Protein AF-A0A356ETK3-F1 (afdb_monomer_lite)

Secondary structure (DSSP, 8-state):
------PPP-----PPPPS----HHHHHHHHHHHGGG--S-----SSSS--EE---EEEEEEE-TTS-B-TT--EEEEEEEE-SSEEEEEESS----SEEEEEEE-TTS-EEEEEEEEEEEEE-GGG-EEEEEEEEEEE-

Structure (mmCIF, N/CA/C/O backbone):
data_AF-A0A356ETK3-F1
#
_entry.id   AF-A0A356ETK3-F1
#
loop_
_atom_site.group_PDB
_atom_site.id
_atom_site.type_symbol
_atom_site.label_atom_id
_atom_site.label_alt_id
_atom_site.label_comp_id
_atom_site.label_asym_id
_atom_site.label_entity_id
_atom_site.label_seq_id
_atom_site.pdbx_PDB_ins_code
_atom_site.Cartn_x
_atom_site.Cartn_y
_atom_site.Cartn_z
_atom_site.occupancy
_atom_site.B_iso_or_equiv
_atom_site.auth_seq_id
_atom_site.auth_comp_id
_atom_site.auth_asym_id
_atom_site.auth_atom_id
_atom_site.pdbx_PDB_model_num
ATOM 1 N N . MET A 1 1 ? -23.114 24.334 -42.066 1.00 42.56 1 MET A N 1
ATOM 2 C CA . MET A 1 1 ? -22.889 25.435 -41.106 1.00 42.56 1 MET A CA 1
ATOM 3 C C . MET A 1 1 ? -23.765 25.198 -39.890 1.00 42.56 1 MET A C 1
ATOM 5 O O . MET A 1 1 ? -24.970 25.318 -40.030 1.00 42.56 1 MET A O 1
ATOM 9 N N . SER A 1 2 ? -23.172 24.787 -38.767 1.00 38.84 2 SER A N 1
ATOM 10 C CA . SER A 1 2 ? -23.582 25.100 -37.386 1.00 38.84 2 SER A CA 1
ATOM 11 C C . SER A 1 2 ? -22.847 24.140 -36.444 1.00 38.84 2 SER A C 1
ATOM 13 O O . SER A 1 2 ? -23.065 22.933 -36.498 1.00 38.84 2 SER A O 1
ATOM 15 N N . THR A 1 3 ? -21.951 24.651 -35.604 1.00 32.88 3 THR A N 1
ATOM 16 C CA . THR A 1 3 ? -21.598 24.016 -34.328 1.00 32.88 3 THR A CA 1
ATOM 17 C C . THR A 1 3 ? -21.241 25.132 -33.361 1.00 32.88 3 THR A C 1
ATOM 19 O O . THR A 1 3 ? -20.403 25.986 -33.643 1.00 32.88 3 THR A O 1
ATOM 22 N N . VAL A 1 4 ? -21.982 25.139 -32.264 1.00 37.66 4 VAL A N 1
ATOM 23 C CA . VAL A 1 4 ? -21.941 26.094 -31.168 1.00 37.66 4 VAL A CA 1
ATOM 24 C C . VAL A 1 4 ? -20.610 25.958 -30.427 1.00 37.66 4 VAL A C 1
ATOM 26 O O . VAL A 1 4 ? -20.214 24.860 -30.042 1.00 37.66 4 VAL A O 1
ATOM 29 N N . LEU A 1 5 ? -19.933 27.091 -30.241 1.00 37.84 5 LEU A N 1
ATOM 30 C CA . LEU A 1 5 ? -18.811 27.266 -29.323 1.00 37.84 5 LEU A CA 1
ATOM 31 C C . LEU A 1 5 ? -19.307 27.020 -27.896 1.00 37.84 5 LEU A C 1
ATOM 33 O O . LEU A 1 5 ? -20.114 27.803 -27.401 1.00 37.84 5 LEU A O 1
ATOM 37 N N . ASN A 1 6 ? -18.816 25.971 -27.235 1.00 32.94 6 ASN A N 1
ATOM 38 C CA . ASN A 1 6 ? -19.000 25.811 -25.798 1.00 32.94 6 ASN A CA 1
ATOM 39 C C . ASN A 1 6 ? -17.670 26.078 -25.094 1.00 32.94 6 ASN A C 1
ATOM 41 O O . ASN A 1 6 ? -16.691 25.354 -25.267 1.00 32.94 6 ASN A O 1
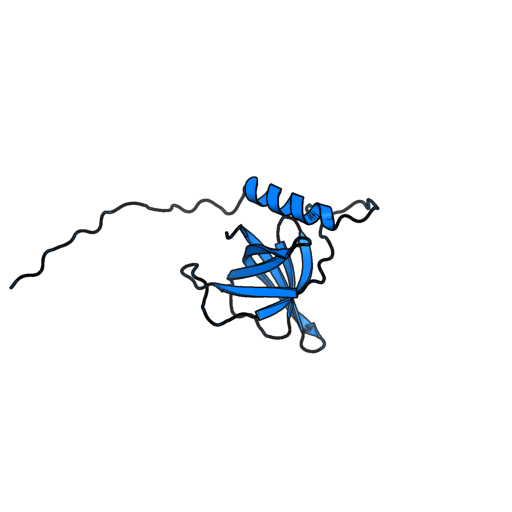ATOM 45 N N . GLN A 1 7 ? -17.656 27.182 -24.356 1.00 36.94 7 GLN A N 1
ATOM 46 C CA . GLN A 1 7 ? -16.559 27.620 -23.513 1.00 36.94 7 GLN A CA 1
ATOM 47 C C . GLN A 1 7 ? -16.466 26.707 -22.288 1.00 36.94 7 GLN A C 1
ATOM 49 O O . GLN A 1 7 ? -17.467 26.460 -21.617 1.00 36.94 7 GLN A O 1
ATOM 54 N N . VAL A 1 8 ? -15.263 26.215 -22.003 1.00 35.72 8 VAL A N 1
ATOM 55 C CA . VAL A 1 8 ? -14.937 25.533 -20.747 1.00 35.72 8 VAL A CA 1
ATOM 56 C C . VAL A 1 8 ? -14.430 26.602 -19.773 1.00 35.72 8 VAL A C 1
ATOM 58 O O . VAL A 1 8 ? -13.549 27.370 -20.163 1.00 35.72 8 VAL A O 1
ATOM 61 N N . PRO A 1 9 ? -14.980 26.713 -18.551 1.00 32.31 9 PRO A N 1
ATOM 62 C CA . PRO A 1 9 ? -14.548 27.732 -17.609 1.00 32.31 9 PRO A CA 1
ATOM 63 C C . PRO A 1 9 ? -13.170 27.417 -17.019 1.00 32.31 9 PRO A C 1
ATOM 65 O O . PRO A 1 9 ? -12.865 26.294 -16.622 1.00 32.31 9 PRO A O 1
ATOM 68 N N . ASP A 1 10 ? -12.378 28.478 -16.954 1.00 43.59 10 ASP A N 1
ATOM 69 C CA . ASP A 1 10 ? -11.053 28.606 -16.364 1.00 43.59 10 ASP A CA 1
ATOM 70 C C . ASP A 1 10 ? -11.180 28.734 -14.829 1.00 43.59 10 ASP A C 1
ATOM 72 O O . ASP A 1 10 ? -11.650 29.749 -14.321 1.00 43.59 10 ASP A O 1
ATOM 76 N N . SER A 1 11 ? -10.898 27.658 -14.087 1.00 37.41 11 SER A N 1
ATOM 77 C CA . SER A 1 11 ? -10.529 27.605 -12.650 1.00 37.41 11 SER A CA 1
ATOM 78 C C . SER A 1 11 ? -10.542 26.123 -12.240 1.00 37.41 11 SER A C 1
ATOM 80 O O . SER A 1 11 ? -11.540 25.436 -12.405 1.00 37.41 11 SER A O 1
ATOM 82 N N . LEU A 1 12 ? -9.458 25.496 -11.790 1.00 31.36 12 LEU A N 1
ATOM 83 C CA . LEU A 1 12 ? -8.663 25.822 -10.615 1.00 31.36 12 LEU A CA 1
ATOM 84 C C . LEU A 1 12 ? -7.214 25.368 -10.844 1.00 31.36 12 LEU A C 1
ATOM 86 O O . LEU A 1 12 ? -6.939 24.184 -11.041 1.00 31.36 12 LEU A O 1
ATOM 90 N N . ALA A 1 13 ? -6.281 26.309 -10.761 1.00 32.81 13 ALA A N 1
ATOM 91 C CA . ALA A 1 13 ? -4.871 26.007 -10.590 1.00 32.81 13 ALA A CA 1
ATOM 92 C C . ALA A 1 13 ? -4.668 25.298 -9.240 1.00 32.81 13 ALA A C 1
ATOM 94 O O . ALA A 1 13 ? -4.849 25.908 -8.186 1.00 32.81 13 ALA A O 1
ATOM 95 N N . VAL A 1 14 ? -4.275 24.023 -9.254 1.00 40.97 14 VAL A N 1
ATOM 96 C CA . VAL A 1 14 ? -3.730 23.371 -8.056 1.00 40.97 14 VAL A CA 1
ATOM 97 C C . VAL A 1 14 ? -2.231 23.638 -8.043 1.00 40.97 14 VAL A C 1
ATOM 99 O O . VAL A 1 14 ? -1.430 22.935 -8.657 1.00 40.97 14 VAL A O 1
ATOM 102 N N . VAL A 1 15 ? -1.889 24.739 -7.381 1.00 37.28 15 VAL A N 1
ATOM 103 C CA . VAL A 1 15 ? -0.530 25.104 -6.986 1.00 37.28 15 VAL A CA 1
ATOM 104 C C . VAL A 1 15 ? 0.025 23.998 -6.087 1.00 37.28 15 VAL A C 1
ATOM 106 O O . VAL A 1 15 ? -0.659 23.504 -5.193 1.00 37.28 15 VAL A O 1
ATOM 109 N N . GLY A 1 16 ? 1.261 23.583 -6.363 1.00 46.59 16 GLY A N 1
ATOM 110 C CA . GLY A 1 16 ? 1.966 22.581 -5.579 1.00 46.59 16 GLY A CA 1
ATOM 111 C C . GLY A 1 16 ? 2.232 23.062 -4.156 1.00 46.59 16 GLY A C 1
ATOM 112 O O . GLY A 1 16 ? 3.014 23.984 -3.953 1.00 46.59 16 GLY A O 1
ATOM 113 N N . GLU A 1 17 ? 1.638 22.374 -3.186 1.00 38.69 17 GLU A N 1
ATOM 114 C CA . GLU A 1 17 ? 2.049 22.413 -1.784 1.00 38.69 17 GLU A CA 1
ATOM 115 C C . GLU A 1 17 ? 2.954 21.199 -1.482 1.00 38.69 17 GLU A C 1
ATOM 117 O O . GLU A 1 17 ? 2.724 20.099 -2.004 1.00 38.69 17 GLU A O 1
ATOM 122 N N . PRO A 1 18 ? 4.025 21.367 -0.685 1.00 37.88 18 PRO A N 1
ATOM 123 C CA . PRO A 1 18 ? 5.003 20.322 -0.425 1.00 37.88 18 PRO A CA 1
ATOM 124 C C . PRO A 1 18 ? 4.408 19.167 0.389 1.00 37.88 18 PRO A C 1
ATOM 126 O O . PRO A 1 18 ? 3.586 19.337 1.284 1.00 37.88 18 PRO A O 1
ATOM 129 N N . TRP A 1 19 ? 4.884 17.960 0.081 1.00 47.66 19 TRP A N 1
ATOM 130 C CA . TRP A 1 19 ? 4.511 16.681 0.685 1.00 47.66 19 TRP A CA 1
ATOM 131 C C . TRP A 1 19 ? 4.859 16.583 2.181 1.00 47.66 19 TRP A C 1
ATOM 133 O O . TRP A 1 19 ? 5.754 15.821 2.559 1.00 47.66 19 TRP A O 1
ATOM 143 N N . SER A 1 20 ? 4.178 17.316 3.059 1.00 55.28 20 SER A N 1
ATOM 144 C CA . SER A 1 20 ? 4.445 17.225 4.496 1.00 55.28 20 SER A CA 1
ATOM 145 C C . SER A 1 20 ? 3.255 17.567 5.390 1.00 55.28 20 SER A C 1
ATOM 147 O O . SER A 1 20 ? 3.294 18.539 6.134 1.00 55.28 20 SER A O 1
ATOM 149 N N . SER A 1 21 ? 2.257 16.687 5.415 1.00 49.62 21 SER A N 1
ATOM 150 C CA . SER A 1 21 ? 1.643 16.193 6.655 1.00 49.62 21 SER A CA 1
ATOM 151 C C . SER A 1 21 ? 0.718 15.025 6.311 1.00 49.62 21 SER A C 1
ATOM 153 O O . SER A 1 21 ? -0.079 15.086 5.383 1.00 49.62 21 SER A O 1
ATOM 155 N N . VAL A 1 22 ? 0.863 13.905 7.021 1.00 59.31 22 VAL A N 1
ATOM 156 C CA . VAL A 1 22 ? -0.200 12.894 7.050 1.00 59.31 22 VAL A CA 1
ATOM 157 C C . VAL A 1 22 ? -1.338 13.541 7.832 1.00 59.31 22 VAL A C 1
ATOM 159 O O . VAL A 1 22 ? -1.115 13.908 8.987 1.00 59.31 22 VAL A O 1
ATOM 162 N N . ASP A 1 23 ? -2.496 13.740 7.201 1.00 76.25 23 ASP A N 1
ATOM 163 C CA . ASP A 1 23 ? -3.648 14.363 7.858 1.00 76.25 23 ASP A CA 1
ATOM 164 C C . ASP A 1 23 ? -4.084 13.550 9.092 1.00 76.25 23 ASP A C 1
ATOM 166 O O . ASP A 1 23 ? -3.935 12.323 9.141 1.00 76.25 23 ASP A O 1
ATOM 170 N N . GLU A 1 24 ? -4.625 14.228 10.102 1.00 67.44 24 GLU A N 1
ATOM 171 C CA . GLU A 1 24 ? -4.947 13.644 11.410 1.00 67.44 24 GLU A CA 1
ATOM 172 C C . GLU A 1 24 ? -5.978 12.509 11.294 1.00 67.44 24 GLU A C 1
ATOM 174 O O . GLU A 1 24 ? -5.917 11.513 12.017 1.00 67.44 24 GLU A O 1
ATOM 179 N N . THR A 1 25 ? -6.869 12.589 10.302 1.00 70.06 25 THR A N 1
ATOM 180 C CA . THR A 1 25 ? -7.826 11.519 9.985 1.00 70.06 25 THR A CA 1
ATOM 181 C C . THR A 1 25 ? -7.133 10.236 9.522 1.00 70.06 25 THR A C 1
ATOM 183 O O . THR A 1 25 ? -7.531 9.129 9.897 1.00 70.06 25 THR A O 1
ATOM 186 N N . THR A 1 26 ? -6.056 10.374 8.747 1.00 71.44 26 THR A N 1
ATOM 187 C CA . THR A 1 26 ? -5.247 9.251 8.269 1.00 71.44 26 THR A CA 1
ATOM 188 C C . THR A 1 26 ? -4.457 8.657 9.425 1.00 71.44 26 THR A C 1
ATOM 190 O O . THR A 1 26 ? -4.474 7.439 9.613 1.00 71.44 26 THR A O 1
ATOM 193 N N . ARG A 1 27 ? -3.845 9.506 10.261 1.00 69.81 27 ARG A N 1
ATOM 194 C CA . ARG A 1 27 ? -3.130 9.058 11.461 1.00 69.81 27 ARG A CA 1
ATOM 195 C C . ARG A 1 27 ? -4.053 8.296 12.412 1.00 69.81 27 ARG A C 1
ATOM 197 O O . ARG A 1 27 ? -3.693 7.210 12.848 1.00 69.81 27 ARG A O 1
ATOM 204 N N . SER A 1 28 ? -5.259 8.801 12.666 1.00 69.12 28 SER A N 1
ATOM 205 C CA . SER A 1 28 ? -6.240 8.164 13.554 1.00 69.12 28 SER A CA 1
ATOM 206 C C . SER A 1 28 ? -6.668 6.775 13.061 1.00 69.12 28 SER A C 1
ATOM 208 O O . SER A 1 28 ? -6.697 5.816 13.837 1.00 69.12 28 SER A O 1
ATOM 210 N N . ARG A 1 29 ? -6.917 6.626 11.752 1.00 71.00 29 ARG A N 1
ATOM 211 C CA . ARG A 1 29 ? -7.260 5.324 11.154 1.00 71.00 29 ARG A CA 1
ATOM 212 C C . ARG A 1 29 ? -6.127 4.316 11.279 1.00 71.00 29 ARG A C 1
ATOM 214 O O . ARG A 1 29 ? -6.382 3.149 11.571 1.00 71.00 29 ARG A O 1
ATOM 221 N N . ILE A 1 30 ? -4.886 4.756 11.084 1.00 72.19 30 ILE A N 1
ATOM 222 C CA . ILE A 1 30 ? -3.746 3.852 11.195 1.00 72.19 30 ILE A CA 1
ATOM 223 C C . ILE A 1 30 ? -3.460 3.527 12.662 1.00 72.19 30 ILE A C 1
ATOM 225 O O . ILE A 1 30 ? -3.320 2.355 12.998 1.00 72.19 30 ILE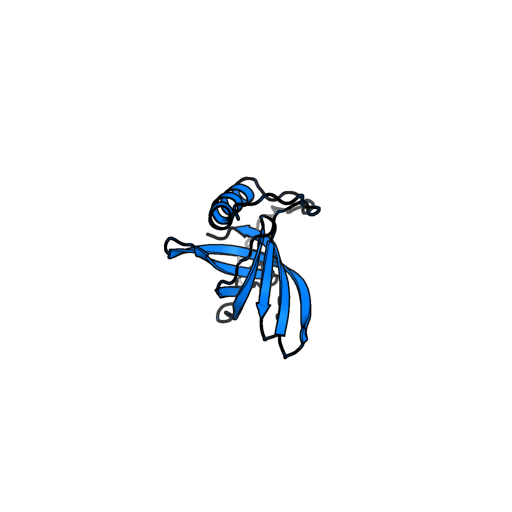 A O 1
ATOM 229 N N . ALA A 1 31 ? -3.486 4.511 13.561 1.00 70.00 31 ALA A N 1
ATOM 230 C CA . ALA A 1 31 ? -3.341 4.290 14.997 1.00 70.00 31 ALA A CA 1
ATOM 231 C C . ALA A 1 31 ? -4.368 3.270 15.525 1.00 70.00 31 ALA A C 1
ATOM 233 O O . ALA A 1 31 ? -3.996 2.357 16.263 1.00 70.00 31 ALA A O 1
ATOM 234 N N . GLY A 1 32 ? -5.630 3.364 15.089 1.00 70.50 32 GLY A N 1
ATOM 235 C CA . GLY A 1 32 ? -6.689 2.409 15.434 1.00 70.50 32 GLY A CA 1
ATOM 236 C C . GLY A 1 32 ? -6.504 1.006 14.843 1.00 70.50 32 GLY A C 1
ATOM 237 O O . GLY A 1 32 ? -7.009 0.037 15.400 1.00 70.50 32 GLY A O 1
ATOM 238 N N . PHE A 1 33 ? -5.761 0.869 13.746 1.00 73.00 33 PHE A N 1
ATOM 239 C CA . PHE A 1 33 ? -5.382 -0.434 13.200 1.00 73.00 33 PHE A CA 1
ATOM 240 C C . PHE A 1 33 ? -4.199 -1.048 13.962 1.00 73.00 33 PHE A C 1
ATOM 242 O O . PHE A 1 33 ? -4.190 -2.243 14.258 1.00 73.00 33 PHE A O 1
ATOM 249 N N . LEU A 1 34 ? -3.210 -0.223 14.316 1.00 70.06 34 LEU A N 1
ATOM 250 C CA . LEU A 1 34 ? -1.964 -0.648 14.958 1.00 70.06 34 LEU A CA 1
ATOM 251 C C . LEU A 1 34 ? -2.142 -1.108 16.409 1.00 70.06 34 LEU A C 1
ATOM 253 O O . LEU A 1 34 ? -1.332 -1.897 16.900 1.00 70.06 34 LEU A O 1
ATOM 257 N N . THR A 1 35 ? -3.199 -0.675 17.099 1.00 69.19 35 THR A N 1
ATOM 258 C CA . THR A 1 35 ? -3.552 -1.185 18.438 1.00 69.19 35 THR A CA 1
ATOM 259 C C . THR A 1 35 ? -3.717 -2.704 18.461 1.00 69.19 35 THR A C 1
ATOM 261 O O . THR A 1 35 ? -3.386 -3.324 19.470 1.00 69.19 35 THR A O 1
ATOM 264 N N . ASN A 1 36 ? -4.120 -3.316 17.345 1.00 65.56 36 ASN A N 1
ATOM 265 C CA . ASN A 1 36 ? -4.282 -4.767 17.228 1.00 65.56 36 ASN A CA 1
ATOM 266 C C . ASN A 1 36 ? -2.952 -5.539 17.179 1.00 65.56 36 ASN A C 1
ATOM 268 O O . ASN A 1 36 ? -2.953 -6.757 17.334 1.00 65.56 36 ASN A O 1
ATOM 272 N N . PHE A 1 37 ? -1.821 -4.852 16.982 1.00 62.00 37 PHE A N 1
ATOM 273 C CA . PHE A 1 37 ? -0.520 -5.483 16.741 1.00 62.00 37 PHE A CA 1
ATOM 274 C C . PHE A 1 37 ? 0.543 -5.152 17.798 1.00 62.00 37 PHE A C 1
ATOM 276 O O . PHE A 1 37 ? 1.689 -5.579 17.653 1.00 62.00 37 PHE A O 1
ATOM 283 N N . ARG A 1 38 ? 0.210 -4.407 18.866 1.00 55.72 38 ARG A N 1
ATOM 284 C CA . ARG A 1 38 ? 1.196 -3.977 19.875 1.00 55.72 38 ARG A CA 1
ATOM 285 C C . ARG A 1 38 ? 1.765 -5.155 20.687 1.00 55.72 38 ARG A C 1
ATOM 287 O O . ARG A 1 38 ? 1.020 -5.775 21.445 1.00 55.72 38 ARG A O 1
ATOM 294 N N . PRO A 1 39 ? 3.083 -5.441 20.617 1.00 50.22 39 PRO A N 1
ATOM 295 C CA . PRO A 1 39 ? 3.718 -6.391 21.524 1.00 50.22 39 PRO A CA 1
ATOM 296 C C . PRO A 1 39 ? 3.878 -5.785 22.931 1.00 50.22 39 PRO A C 1
ATOM 298 O O . PRO A 1 39 ? 4.059 -4.579 23.091 1.00 50.22 39 PRO A O 1
ATOM 301 N N . ARG A 1 40 ? 3.823 -6.635 23.967 1.00 50.44 40 ARG A N 1
ATOM 302 C CA . ARG A 1 40 ? 3.795 -6.262 25.401 1.00 50.44 40 ARG A CA 1
ATOM 303 C C . ARG A 1 40 ? 5.115 -5.730 25.987 1.00 50.44 40 ARG A C 1
ATOM 305 O O . ARG A 1 40 ? 5.186 -5.527 27.195 1.00 50.44 40 ARG A O 1
ATOM 312 N N . THR A 1 41 ? 6.155 -5.496 25.193 1.00 46.56 41 THR A N 1
ATOM 313 C CA . THR A 1 41 ? 7.478 -5.114 25.709 1.00 46.56 41 THR A CA 1
ATOM 314 C C . THR A 1 41 ? 8.052 -3.906 24.983 1.00 46.56 41 THR A C 1
ATOM 316 O O . THR A 1 41 ? 8.225 -3.893 23.767 1.00 46.56 41 THR A O 1
ATOM 319 N N . THR A 1 42 ? 8.357 -2.875 25.768 1.00 48.75 42 THR A N 1
ATOM 320 C CA . THR A 1 42 ? 8.982 -1.625 25.343 1.00 48.75 42 THR A CA 1
ATOM 321 C C . THR A 1 42 ? 10.491 -1.816 25.229 1.00 48.75 42 THR A C 1
ATOM 323 O O . THR A 1 42 ? 11.171 -1.987 26.239 1.00 48.75 42 THR A O 1
ATOM 326 N N . SER A 1 43 ? 11.022 -1.769 24.010 1.00 46.19 43 SER A N 1
ATOM 327 C CA . SER A 1 43 ? 12.455 -1.605 23.766 1.00 46.19 43 SER A CA 1
ATOM 328 C C . SER A 1 43 ? 12.689 -0.239 23.128 1.00 46.19 43 SER A C 1
ATOM 330 O O . SER A 1 43 ? 11.906 0.202 22.289 1.00 46.19 43 SER A O 1
ATOM 332 N N . VAL A 1 44 ? 13.734 0.445 23.586 1.00 48.69 44 VAL A N 1
ATOM 333 C CA . VAL A 1 44 ? 14.096 1.819 23.222 1.00 48.69 44 VAL A CA 1
ATOM 334 C C . VAL A 1 44 ? 14.468 1.877 21.732 1.00 48.69 44 VAL A C 1
ATOM 336 O O . VAL A 1 44 ? 15.499 1.353 21.314 1.00 48.69 44 VAL A O 1
ATOM 339 N N . GLU A 1 45 ? 13.596 2.494 20.932 1.00 45.09 45 GLU A N 1
ATOM 340 C CA . GLU A 1 45 ? 13.597 2.479 19.462 1.00 45.09 45 GLU A CA 1
ATOM 341 C C . GLU A 1 45 ? 14.257 3.744 18.877 1.00 45.09 45 GLU A C 1
ATOM 343 O O . GLU A 1 45 ? 14.006 4.859 19.330 1.00 45.09 45 GLU A O 1
ATOM 348 N N . ARG A 1 46 ? 15.109 3.579 17.852 1.00 48.03 46 ARG A N 1
ATOM 349 C CA . ARG A 1 46 ? 15.834 4.680 17.175 1.00 48.03 46 ARG A CA 1
ATOM 350 C C . ARG A 1 46 ? 15.146 5.165 15.891 1.00 48.03 46 ARG A C 1
ATOM 352 O O . ARG A 1 46 ? 15.682 6.026 15.196 1.00 48.03 46 ARG A O 1
ATOM 359 N N . ARG A 1 47 ? 13.989 4.606 15.538 1.00 55.03 47 ARG A N 1
ATOM 360 C CA . ARG A 1 47 ? 13.168 5.003 14.386 1.00 55.03 47 ARG A CA 1
ATOM 361 C C . ARG A 1 47 ? 11.948 5.767 14.889 1.00 55.03 47 ARG A C 1
ATOM 363 O O . ARG A 1 47 ? 11.283 5.326 15.814 1.00 55.03 47 ARG A O 1
ATOM 370 N N . SER A 1 48 ? 11.640 6.900 14.267 1.00 58.38 48 SER A N 1
ATOM 371 C CA . SER A 1 48 ? 10.565 7.807 14.696 1.00 58.38 48 SER A CA 1
ATOM 372 C C . SER A 1 48 ? 9.142 7.247 14.553 1.00 58.38 48 SER A C 1
ATOM 374 O O . SER A 1 48 ? 8.198 7.934 14.922 1.00 58.38 48 SER A O 1
ATOM 376 N N . ASP A 1 49 ? 8.977 6.032 14.022 1.00 61.03 49 ASP A N 1
ATOM 377 C CA . ASP A 1 49 ? 7.677 5.405 13.797 1.00 61.03 49 ASP A CA 1
ATOM 378 C C . ASP A 1 49 ? 7.770 3.882 14.022 1.00 61.03 49 ASP A C 1
ATOM 380 O O . ASP A 1 49 ? 8.612 3.199 13.421 1.00 61.03 49 ASP A O 1
ATOM 384 N N . GLN A 1 50 ? 6.937 3.356 14.923 1.00 78.62 50 GLN A N 1
ATOM 385 C CA . GLN A 1 50 ? 6.966 1.955 15.348 1.00 78.62 50 GLN A CA 1
ATOM 386 C C . GLN A 1 50 ? 6.419 1.059 14.229 1.00 78.62 50 GLN A C 1
ATOM 388 O O . GLN A 1 50 ? 5.296 1.238 13.763 1.00 78.62 50 GLN A O 1
ATOM 393 N N . ARG A 1 51 ? 7.216 0.078 13.787 1.00 86.69 51 ARG A N 1
ATOM 394 C CA . ARG A 1 51 ? 6.798 -0.913 12.785 1.00 86.69 51 ARG A CA 1
ATOM 395 C C . ARG A 1 51 ? 6.301 -2.174 13.469 1.00 86.69 51 ARG A C 1
ATOM 397 O O . ARG A 1 51 ? 7.003 -2.747 14.299 1.00 86.69 51 ARG A O 1
ATOM 404 N N . TYR A 1 52 ? 5.133 -2.632 13.055 1.00 89.19 52 TYR A N 1
ATOM 405 C CA . TYR A 1 52 ? 4.494 -3.832 13.566 1.00 89.19 52 TYR A CA 1
ATOM 406 C C . TYR A 1 52 ? 4.593 -4.951 12.528 1.00 89.19 52 TYR A C 1
ATOM 408 O O . TYR A 1 52 ? 4.393 -4.676 11.340 1.00 89.19 52 TYR A O 1
ATOM 416 N N . PRO A 1 53 ? 4.921 -6.195 12.925 1.00 93.12 53 PRO A N 1
ATOM 417 C CA . PRO A 1 53 ? 4.854 -7.342 12.026 1.00 93.12 53 PRO A CA 1
ATOM 418 C C . PRO A 1 53 ? 3.464 -7.458 11.399 1.00 93.12 53 PRO A C 1
ATOM 420 O O . PRO A 1 53 ? 2.461 -7.345 12.099 1.00 93.12 53 PRO A O 1
ATOM 423 N N . PHE A 1 54 ? 3.413 -7.677 10.086 1.00 93.38 54 PHE A N 1
ATOM 424 C CA . PHE A 1 54 ? 2.154 -7.723 9.341 1.00 93.38 54 PHE A CA 1
ATOM 425 C C . PHE A 1 54 ? 2.163 -8.815 8.257 1.00 93.38 54 PHE A C 1
ATOM 427 O O . PHE A 1 54 ? 2.144 -8.488 7.074 1.00 93.38 54 PHE A O 1
ATOM 434 N N . PRO A 1 55 ? 2.224 -10.111 8.622 1.00 94.19 55 PRO A N 1
ATOM 435 C CA . PRO A 1 55 ? 2.330 -11.228 7.680 1.00 94.19 55 PRO A CA 1
ATOM 436 C C . PRO A 1 55 ? 0.971 -11.629 7.076 1.00 94.19 55 PRO A C 1
ATOM 438 O O . PRO A 1 55 ? 0.565 -12.786 7.154 1.00 94.19 55 PRO A O 1
ATOM 441 N N . HIS A 1 56 ? 0.247 -10.668 6.501 1.00 92.75 56 HIS A N 1
ATOM 442 C CA . HIS A 1 56 ? -1.086 -10.874 5.922 1.00 92.75 56 HIS A CA 1
ATOM 443 C C . HIS A 1 56 ? -1.066 -10.744 4.400 1.00 92.75 56 HIS A C 1
ATOM 445 O O . HIS A 1 56 ? -0.203 -10.065 3.840 1.00 92.75 56 HIS A O 1
ATOM 451 N N . LEU A 1 57 ? -2.033 -11.370 3.726 1.00 95.75 57 LEU A N 1
ATOM 452 C CA . LEU A 1 57 ? -2.233 -11.156 2.296 1.00 95.75 57 LEU A CA 1
ATOM 453 C C . LEU A 1 57 ? -2.717 -9.726 2.051 1.00 95.75 57 LEU A C 1
ATOM 455 O O . LEU A 1 57 ? -3.626 -9.238 2.720 1.00 95.75 57 LEU A O 1
ATOM 459 N N . VAL A 1 58 ? -2.090 -9.067 1.083 1.00 97.00 58 VAL A N 1
ATOM 460 C CA . VAL A 1 58 ? -2.419 -7.705 0.668 1.00 97.00 58 VAL A CA 1
ATOM 461 C C . VAL A 1 58 ? -2.713 -7.722 -0.820 1.00 97.00 58 VAL A C 1
ATOM 463 O O . VAL A 1 58 ? -1.948 -8.280 -1.605 1.00 97.00 58 VAL A O 1
ATOM 466 N N . HIS A 1 59 ? -3.818 -7.102 -1.209 1.00 97.31 59 HIS A N 1
ATOM 467 C CA . HIS A 1 59 ? -4.166 -6.897 -2.606 1.00 97.31 59 HIS A CA 1
ATOM 468 C C . HIS A 1 59 ? -3.592 -5.564 -3.064 1.00 97.31 59 HIS A C 1
ATOM 470 O O . HIS A 1 59 ? -3.802 -4.540 -2.416 1.00 97.31 59 HIS A O 1
ATOM 476 N N . LEU A 1 60 ? -2.882 -5.577 -4.184 1.00 97.31 60 LEU A N 1
ATOM 477 C CA . LEU A 1 60 ? -2.372 -4.394 -4.855 1.00 97.31 60 LEU A CA 1
ATOM 478 C C . LEU A 1 60 ? -3.128 -4.211 -6.166 1.00 97.31 60 LEU A C 1
ATOM 480 O O . LEU A 1 60 ? -3.205 -5.136 -6.971 1.00 97.31 60 LEU A O 1
ATOM 484 N N . THR A 1 61 ? -3.663 -3.018 -6.385 1.00 97.25 61 THR A N 1
ATOM 485 C CA . THR A 1 61 ? -4.237 -2.593 -7.668 1.00 97.25 61 THR A CA 1
ATOM 486 C C . THR A 1 61 ? -3.382 -1.449 -8.207 1.00 97.25 61 THR A C 1
ATOM 488 O O . THR A 1 61 ? -3.218 -0.454 -7.494 1.00 97.25 61 THR A O 1
ATOM 491 N N . PRO A 1 62 ? -2.779 -1.565 -9.400 1.00 96.75 62 PRO A N 1
ATOM 492 C CA . PRO A 1 62 ? -2.031 -0.476 -10.013 1.00 96.75 62 PRO A CA 1
ATOM 493 C C . PRO A 1 62 ? -2.878 0.780 -10.192 1.00 96.75 62 PRO A C 1
ATOM 495 O O . PRO A 1 62 ? -4.086 0.706 -10.415 1.00 96.75 62 PRO A O 1
ATOM 498 N N . VAL A 1 63 ? -2.226 1.935 -10.114 1.00 95.75 63 VAL A N 1
ATOM 499 C CA . VAL A 1 63 ? -2.848 3.236 -10.355 1.00 95.75 63 VAL A CA 1
ATOM 500 C C . VAL A 1 63 ? -2.085 3.947 -11.467 1.00 95.75 63 VAL A C 1
ATOM 502 O O . VAL A 1 63 ? -0.857 4.058 -11.397 1.00 95.75 63 VAL A O 1
ATOM 505 N N . GLY A 1 64 ? -2.818 4.403 -12.483 1.00 90.56 64 GLY A N 1
ATOM 506 C CA . GLY A 1 64 ? -2.291 5.153 -13.619 1.00 90.56 64 GLY A CA 1
ATOM 507 C C . GLY A 1 64 ? -1.804 6.554 -13.241 1.00 90.56 64 GLY A C 1
ATOM 508 O O . GLY A 1 64 ? -1.948 7.018 -12.107 1.00 90.56 64 GLY A O 1
ATOM 509 N N . GLU A 1 65 ? -1.214 7.258 -14.206 1.00 87.25 65 GLU A N 1
ATOM 510 C CA . GLU A 1 65 ? -0.718 8.630 -14.001 1.00 87.25 65 GLU A CA 1
ATOM 511 C C . GLU A 1 65 ? -1.839 9.633 -13.681 1.00 87.25 65 GLU A C 1
ATOM 513 O O . GLU A 1 65 ? -1.614 10.622 -12.983 1.00 87.25 65 GLU A O 1
ATOM 518 N N . ASP A 1 66 ? -3.059 9.335 -14.121 1.00 88.12 66 ASP A N 1
ATOM 519 C CA . ASP A 1 66 ? -4.290 10.083 -13.858 1.00 88.12 66 ASP A CA 1
ATOM 520 C C . ASP A 1 66 ? -4.913 9.788 -12.477 1.00 88.12 66 ASP A C 1
ATOM 522 O O . ASP A 1 66 ? -5.984 10.298 -12.152 1.00 88.12 66 ASP A O 1
ATOM 526 N N . ASN A 1 67 ? -4.232 9.003 -11.635 1.00 84.06 67 ASN A N 1
ATOM 527 C CA . ASN A 1 67 ? -4.716 8.503 -10.346 1.00 84.06 67 ASN A CA 1
ATOM 528 C C . ASN A 1 67 ? -5.948 7.590 -10.430 1.00 84.06 67 ASN A C 1
ATOM 530 O O . ASN A 1 67 ? -6.619 7.387 -9.413 1.00 84.06 67 ASN A O 1
ATOM 534 N N . THR A 1 68 ? -6.225 6.995 -11.591 1.00 90.62 68 THR A N 1
ATOM 535 C CA . THR A 1 68 ? -7.296 6.004 -11.718 1.00 90.62 68 THR A CA 1
ATOM 536 C C . THR A 1 68 ? -6.759 4.580 -11.529 1.00 90.62 68 THR A C 1
ATOM 538 O O . THR A 1 68 ? -5.630 4.279 -11.935 1.00 90.62 68 THR A O 1
ATOM 541 N N . PRO A 1 69 ? -7.512 3.683 -10.865 1.00 92.56 69 PRO A N 1
ATOM 542 C CA . PRO A 1 69 ? -7.146 2.274 -10.800 1.00 92.56 69 PRO A CA 1
ATOM 543 C C . PRO A 1 69 ? -7.144 1.658 -12.200 1.00 92.56 69 PRO A C 1
ATOM 545 O O . PRO A 1 69 ? -8.101 1.824 -12.953 1.00 92.56 69 PRO A O 1
ATOM 548 N N . ILE A 1 70 ? -6.099 0.904 -12.529 1.00 92.06 70 ILE A N 1
ATOM 549 C CA . ILE A 1 70 ? -6.052 0.134 -13.774 1.00 92.06 70 ILE A CA 1
ATOM 550 C C . ILE A 1 70 ? -6.855 -1.150 -13.553 1.00 92.06 70 ILE A C 1
ATOM 552 O O . ILE A 1 70 ? -6.466 -2.019 -12.769 1.00 92.06 70 ILE A O 1
ATOM 556 N N . GLU A 1 71 ? -8.010 -1.249 -14.208 1.00 82.50 71 GLU A N 1
ATOM 557 C CA . GLU A 1 71 ? -8.914 -2.389 -14.057 1.00 82.50 71 GLU A CA 1
ATOM 558 C C . GLU A 1 71 ? -8.299 -3.700 -14.575 1.00 82.50 71 GLU A C 1
ATOM 560 O O . GLU A 1 71 ? -7.505 -3.724 -15.513 1.00 82.50 71 GLU A O 1
ATOM 565 N N . GLY A 1 72 ? -8.688 -4.820 -13.958 1.00 80.81 72 GLY A N 1
ATOM 566 C CA . GLY A 1 72 ? -8.264 -6.164 -14.368 1.00 80.81 72 GLY A CA 1
ATOM 567 C C . GLY A 1 72 ? -6.880 -6.596 -13.874 1.00 80.81 72 GLY A C 1
ATOM 568 O O . GLY A 1 72 ? -6.551 -7.777 -13.979 1.00 80.81 72 GLY A O 1
ATOM 569 N N . GLU A 1 73 ? -6.096 -5.697 -13.273 1.00 80.81 73 GLU A N 1
ATOM 570 C CA . GLU A 1 73 ? -4.792 -6.025 -12.702 1.00 80.81 73 GLU A CA 1
ATOM 571 C C . GLU A 1 73 ? -4.836 -5.979 -11.167 1.00 80.81 73 GLU A C 1
ATOM 573 O O . GLU A 1 73 ? -4.823 -4.922 -10.541 1.00 80.81 73 GLU A O 1
ATOM 578 N N . MET A 1 74 ? -4.895 -7.155 -10.538 1.00 91.62 74 MET A N 1
ATOM 579 C CA . MET A 1 74 ? -4.782 -7.300 -9.087 1.00 91.62 74 MET A CA 1
ATOM 580 C C . MET A 1 74 ? -3.647 -8.260 -8.753 1.00 91.62 74 MET A C 1
ATOM 582 O O . MET A 1 74 ? -3.583 -9.379 -9.264 1.00 91.62 74 MET A O 1
ATOM 586 N N . ILE A 1 75 ? -2.760 -7.826 -7.863 1.00 95.19 75 ILE A N 1
ATOM 587 C CA . ILE A 1 75 ? -1.586 -8.587 -7.444 1.00 95.19 75 ILE A CA 1
ATOM 588 C C . ILE A 1 75 ? -1.710 -8.870 -5.953 1.00 95.19 75 ILE A C 1
ATOM 590 O O . ILE A 1 75 ? -1.839 -7.949 -5.151 1.00 95.19 75 ILE A O 1
ATOM 594 N N . VAL A 1 76 ? -1.653 -10.143 -5.571 1.00 96.38 76 VAL A N 1
ATOM 595 C CA . VAL A 1 76 ? -1.624 -10.540 -4.160 1.00 96.38 76 VAL A CA 1
ATOM 596 C C . VAL A 1 76 ? -0.174 -10.644 -3.703 1.00 96.38 76 VAL A C 1
ATOM 598 O O . VAL A 1 76 ? 0.637 -11.326 -4.332 1.00 96.38 76 VAL A O 1
ATOM 601 N N . VAL A 1 77 ? 0.150 -9.967 -2.606 1.00 97.31 77 VAL A N 1
ATOM 602 C CA . VAL A 1 77 ? 1.484 -9.944 -1.995 1.00 97.31 77 VAL A CA 1
ATOM 603 C C . VAL A 1 77 ? 1.408 -10.332 -0.523 1.00 97.31 77 VAL A C 1
ATOM 605 O O . VAL A 1 77 ? 0.334 -10.318 0.082 1.00 97.31 77 VAL A O 1
ATOM 608 N N . VAL A 1 78 ? 2.553 -10.666 0.068 1.00 97.19 78 VAL A N 1
ATOM 609 C CA . VAL A 1 78 ? 2.643 -11.000 1.494 1.00 97.19 78 VAL A CA 1
ATOM 610 C C . VAL A 1 78 ? 3.171 -9.789 2.248 1.00 97.19 78 VAL A C 1
ATOM 612 O O . VAL A 1 78 ? 4.303 -9.361 2.033 1.00 97.19 78 VAL A O 1
ATOM 615 N N . GLY A 1 79 ? 2.366 -9.222 3.139 1.00 96.44 79 GLY A N 1
ATOM 616 C CA . GLY A 1 79 ? 2.806 -8.162 4.034 1.00 96.44 79 GLY A CA 1
ATOM 617 C C . GLY A 1 79 ? 3.993 -8.608 4.894 1.00 96.44 79 GLY A C 1
ATOM 618 O O . GLY A 1 79 ? 4.160 -9.780 5.226 1.00 96.44 79 GLY A O 1
ATOM 619 N N . ARG A 1 80 ? 4.850 -7.657 5.254 1.00 95.62 80 ARG A N 1
ATOM 620 C CA . ARG A 1 80 ? 5.999 -7.883 6.138 1.00 95.62 80 ARG A CA 1
ATOM 621 C C . ARG A 1 80 ? 5.846 -7.090 7.421 1.00 95.62 80 ARG A C 1
ATOM 623 O O . ARG A 1 80 ? 5.907 -7.638 8.518 1.00 95.62 80 ARG A O 1
ATOM 630 N N . HIS A 1 81 ? 5.684 -5.781 7.274 1.00 94.69 81 HIS A N 1
ATOM 631 C CA . HIS A 1 81 ? 5.515 -4.867 8.389 1.00 94.69 81 HIS A CA 1
ATOM 632 C C . HIS A 1 81 ? 4.675 -3.663 7.978 1.00 94.69 81 HIS A C 1
ATOM 634 O O . HIS A 1 81 ? 4.746 -3.214 6.831 1.00 94.69 81 HIS A O 1
ATOM 640 N N . ILE A 1 82 ? 3.964 -3.087 8.936 1.00 93.94 82 ILE A N 1
ATOM 641 C CA . ILE A 1 82 ? 3.158 -1.881 8.756 1.00 93.94 82 ILE A CA 1
ATOM 642 C C . ILE A 1 82 ? 3.492 -0.852 9.842 1.00 93.94 82 ILE A C 1
ATOM 644 O O . ILE A 1 82 ? 3.859 -1.216 10.959 1.00 93.94 82 ILE A O 1
ATOM 648 N N . SER A 1 83 ? 3.414 0.433 9.510 1.00 91.62 83 SER A N 1
ATOM 649 C CA . SER A 1 83 ? 3.480 1.546 10.468 1.00 91.62 83 SER A CA 1
ATOM 650 C C . SER A 1 83 ? 2.470 2.628 10.094 1.00 91.62 83 SER A C 1
ATOM 652 O O . SER A 1 83 ? 1.747 2.478 9.111 1.00 91.62 83 SER A O 1
ATOM 654 N N . GLU A 1 84 ? 2.445 3.744 10.826 1.00 88.06 84 GLU A N 1
ATOM 655 C CA . GLU A 1 84 ? 1.612 4.907 10.482 1.00 88.06 84 GLU A CA 1
ATOM 656 C C . GLU A 1 84 ? 1.958 5.528 9.129 1.00 88.06 84 GLU A C 1
ATOM 658 O O . GLU A 1 84 ? 1.148 6.219 8.517 1.00 88.06 84 GLU A O 1
ATOM 663 N N . ARG A 1 85 ? 3.166 5.283 8.630 1.00 91.00 85 ARG A N 1
ATOM 664 C CA . ARG A 1 85 ? 3.663 5.923 7.412 1.00 91.00 85 ARG A CA 1
ATOM 665 C C . ARG A 1 85 ? 3.668 5.020 6.197 1.00 91.00 85 ARG A C 1
ATOM 667 O O . ARG A 1 85 ? 3.767 5.539 5.087 1.00 91.00 85 ARG A O 1
ATOM 674 N N . GLY A 1 86 ? 3.614 3.703 6.359 1.00 94.94 86 GLY A N 1
ATOM 675 C CA . GLY A 1 86 ? 3.742 2.833 5.201 1.00 94.94 86 GLY A CA 1
ATOM 676 C C . GLY A 1 86 ? 3.659 1.344 5.465 1.00 94.94 86 GLY A C 1
ATOM 677 O O . GLY A 1 86 ? 3.475 0.871 6.588 1.00 94.94 86 GLY A O 1
ATOM 678 N N . LEU A 1 87 ? 3.851 0.614 4.373 1.00 97.00 87 LEU A N 1
ATOM 679 C CA . LEU A 1 87 ? 3.770 -0.835 4.293 1.00 97.00 87 LEU A CA 1
ATOM 680 C C . LEU A 1 87 ? 5.039 -1.372 3.631 1.00 97.00 87 LEU A C 1
ATOM 682 O O . LEU A 1 87 ? 5.483 -0.850 2.608 1.00 97.00 87 LEU A O 1
ATOM 686 N N . GLY A 1 88 ? 5.609 -2.425 4.211 1.00 97.19 88 GLY A N 1
ATOM 687 C CA . GLY A 1 88 ? 6.601 -3.277 3.557 1.00 97.19 88 GLY A CA 1
ATOM 688 C C . GLY A 1 88 ? 6.000 -4.642 3.252 1.00 97.19 88 GLY A C 1
ATOM 689 O O . GLY A 1 88 ? 5.228 -5.155 4.066 1.00 97.19 88 GLY A O 1
ATOM 690 N N . PHE A 1 89 ? 6.355 -5.228 2.112 1.00 97.88 89 PHE A N 1
ATOM 691 C CA . PHE A 1 89 ? 5.789 -6.491 1.633 1.00 97.88 89 PHE A CA 1
ATOM 692 C C . PHE A 1 89 ? 6.751 -7.251 0.706 1.00 97.88 89 PHE A C 1
ATOM 694 O O . PHE A 1 89 ? 7.711 -6.687 0.174 1.00 97.88 89 PHE A O 1
ATOM 701 N N . TYR A 1 90 ? 6.462 -8.535 0.519 1.00 97.38 90 TYR A N 1
ATOM 702 C CA . TYR A 1 90 ? 7.161 -9.468 -0.354 1.00 97.38 90 TYR A CA 1
ATOM 703 C C . TYR A 1 90 ? 6.300 -9.866 -1.545 1.00 97.38 90 TYR A C 1
ATOM 705 O O . TYR A 1 90 ? 5.099 -10.105 -1.402 1.00 97.38 90 TYR A O 1
ATOM 713 N N . HIS A 1 91 ? 6.922 -9.990 -2.713 1.00 96.56 91 HIS A N 1
ATOM 714 C CA . HIS A 1 91 ? 6.253 -10.391 -3.950 1.00 96.56 91 HIS A CA 1
ATOM 715 C C . HIS A 1 91 ? 7.216 -11.110 -4.898 1.00 96.56 91 HIS A C 1
ATOM 717 O O . HIS A 1 91 ? 8.428 -11.028 -4.734 1.00 96.56 91 HIS A O 1
ATOM 723 N N . THR A 1 92 ? 6.687 -11.855 -5.867 1.00 94.00 92 THR A N 1
ATOM 724 C CA . THR A 1 92 ? 7.487 -12.689 -6.790 1.00 94.00 92 THR A CA 1
ATOM 725 C C . THR A 1 92 ? 7.566 -12.129 -8.207 1.00 94.00 92 THR A C 1
ATOM 727 O O . THR A 1 92 ? 8.296 -12.658 -9.041 1.00 94.00 92 THR A O 1
ATOM 730 N N . LYS A 1 93 ? 6.818 -11.061 -8.504 1.00 91.75 93 LYS A N 1
ATOM 731 C CA . LYS A 1 93 ? 6.761 -10.443 -9.831 1.00 91.75 93 LYS A CA 1
ATOM 732 C C . LYS A 1 93 ? 7.141 -8.970 -9.727 1.00 91.75 93 LYS A C 1
ATOM 734 O O . LYS A 1 93 ? 6.551 -8.289 -8.899 1.00 91.75 93 LYS A O 1
ATOM 739 N N . PRO A 1 94 ? 8.044 -8.452 -10.578 1.00 90.81 94 PRO A N 1
ATOM 740 C CA . PRO A 1 94 ? 8.338 -7.024 -10.621 1.00 90.81 94 PRO A CA 1
ATOM 741 C C . PRO A 1 94 ? 7.065 -6.175 -10.674 1.00 90.81 94 PRO A C 1
ATOM 743 O O . PRO A 1 94 ? 6.136 -6.496 -11.412 1.00 90.81 94 PRO A O 1
ATOM 746 N N . LEU A 1 95 ? 7.052 -5.076 -9.922 1.00 94.12 95 LEU A N 1
ATOM 747 C CA . LEU A 1 95 ? 5.964 -4.103 -9.926 1.00 94.12 95 LEU A CA 1
ATOM 748 C C . LEU A 1 95 ? 6.415 -2.870 -10.722 1.00 94.12 95 LEU A C 1
ATOM 750 O O . LEU A 1 95 ? 7.206 -2.086 -10.194 1.00 94.12 95 LEU A O 1
ATOM 754 N N . PRO A 1 96 ? 5.960 -2.684 -11.977 1.00 91.88 96 PRO A N 1
ATOM 755 C CA . PRO A 1 96 ? 6.370 -1.553 -12.814 1.00 91.88 96 PRO A CA 1
ATOM 756 C C . PRO A 1 96 ? 5.629 -0.249 -12.471 1.00 91.88 96 PRO A C 1
ATOM 758 O O . PRO A 1 96 ? 5.808 0.760 -13.146 1.00 91.88 96 PRO A O 1
ATOM 761 N N . TYR A 1 97 ? 4.801 -0.254 -11.424 1.00 93.19 97 TYR A N 1
ATOM 762 C CA . TYR A 1 97 ? 3.942 0.861 -11.048 1.00 93.19 97 TYR A CA 1
ATOM 763 C C . TYR A 1 97 ? 4.484 1.595 -9.832 1.00 93.19 97 TYR A C 1
ATOM 765 O O . TYR A 1 97 ? 4.813 0.988 -8.815 1.00 93.19 97 TYR A O 1
ATOM 773 N N . ARG A 1 98 ? 4.524 2.926 -9.911 1.00 93.44 98 ARG A N 1
ATOM 774 C CA . ARG A 1 98 ? 4.927 3.764 -8.779 1.00 93.44 98 ARG A CA 1
ATOM 775 C C . ARG A 1 98 ? 3.819 3.906 -7.739 1.00 93.44 98 ARG A C 1
ATOM 777 O O . ARG A 1 98 ? 4.115 3.953 -6.549 1.00 93.44 98 ARG A O 1
ATOM 784 N N . ARG A 1 99 ? 2.558 3.991 -8.169 1.00 96.75 99 ARG A N 1
ATOM 785 C CA . ARG A 1 99 ? 1.399 4.133 -7.282 1.00 96.75 99 ARG A CA 1
ATOM 786 C C . ARG A 1 99 ? 0.506 2.914 -7.365 1.00 96.75 99 ARG A C 1
ATOM 788 O O . ARG A 1 99 ? 0.277 2.375 -8.445 1.00 96.75 99 ARG A O 1
ATOM 795 N N . MET A 1 100 ? 0.012 2.492 -6.211 1.00 97.50 100 MET A N 1
ATOM 796 C CA . MET A 1 100 ? -0.896 1.358 -6.103 1.00 97.50 100 MET A CA 1
ATOM 797 C C . MET A 1 100 ? -1.925 1.627 -5.016 1.00 97.50 100 MET A C 1
ATOM 799 O O . MET A 1 100 ? -1.618 2.277 -4.017 1.00 97.50 100 MET A O 1
ATOM 803 N N . ILE A 1 101 ? -3.126 1.091 -5.170 1.00 97.56 101 ILE A N 1
ATOM 804 C CA . ILE A 1 101 ? -4.051 0.922 -4.055 1.00 97.56 101 ILE A CA 1
ATOM 805 C C . ILE A 1 101 ? -3.683 -0.381 -3.366 1.00 97.56 101 ILE A C 1
ATOM 807 O O . ILE A 1 101 ? -3.688 -1.439 -3.994 1.00 97.56 101 ILE A O 1
ATOM 811 N N . VAL A 1 102 ? -3.378 -0.308 -2.075 1.00 97.31 102 VAL A N 1
ATOM 812 C CA . VAL A 1 102 ? -3.293 -1.488 -1.218 1.00 97.31 102 VAL A CA 1
ATOM 813 C C . VAL A 1 102 ? -4.616 -1.704 -0.527 1.00 97.31 102 VAL A C 1
ATOM 815 O O . VAL A 1 102 ? -5.216 -0.750 -0.034 1.00 97.31 102 VAL A O 1
ATOM 818 N N . ALA A 1 103 ? -5.048 -2.953 -0.461 1.00 96.62 103 ALA A N 1
ATOM 819 C CA . ALA A 1 103 ? -6.231 -3.362 0.262 1.00 96.62 103 ALA A CA 1
ATOM 820 C C . ALA A 1 103 ? -5.912 -4.593 1.109 1.00 96.62 103 ALA A C 1
ATOM 822 O O . ALA A 1 103 ? -5.283 -5.537 0.632 1.00 96.62 103 ALA A O 1
ATOM 823 N N . PHE A 1 104 ? -6.342 -4.588 2.363 1.00 93.62 104 PHE A N 1
ATOM 824 C CA . PHE A 1 104 ? -6.249 -5.754 3.235 1.00 93.62 104 PHE A CA 1
ATOM 825 C C . PHE A 1 104 ? -7.426 -5.791 4.201 1.00 93.62 104 PHE A C 1
ATOM 827 O O . PHE A 1 104 ? -8.034 -4.766 4.528 1.00 93.62 104 PHE A O 1
ATOM 834 N N . GLU A 1 105 ? -7.759 -7.002 4.623 1.00 91.12 105 GLU A N 1
ATOM 835 C CA . GLU A 1 105 ? -8.859 -7.269 5.534 1.00 91.12 105 GLU A CA 1
ATOM 836 C C . GLU A 1 105 ? -8.436 -6.998 6.984 1.00 91.12 105 GLU A C 1
ATOM 838 O O . GLU A 1 105 ? -7.312 -7.280 7.407 1.00 91.12 105 GLU A O 1
ATOM 843 N N . THR A 1 106 ? -9.348 -6.417 7.752 1.00 83.69 106 THR A N 1
ATOM 844 C CA . THR A 1 106 ? -9.211 -6.197 9.194 1.00 83.69 106 THR A CA 1
ATOM 845 C C . THR A 1 106 ? -9.874 -7.337 9.963 1.00 83.69 106 THR A C 1
ATOM 847 O O . THR A 1 106 ? -10.711 -8.056 9.426 1.00 83.69 106 THR A O 1
ATOM 850 N N . SER A 1 107 ? -9.572 -7.470 11.255 1.00 78.50 107 SER A N 1
ATOM 851 C CA . SER A 1 107 ? -10.083 -8.541 12.128 1.00 78.50 107 SER A CA 1
ATOM 852 C C . SER A 1 107 ? -11.616 -8.684 12.160 1.00 78.50 107 SER A C 1
ATOM 854 O O . SER A 1 107 ? -12.119 -9.711 12.597 1.00 78.50 107 SER A O 1
ATOM 856 N N . GLY A 1 108 ? -12.357 -7.655 11.733 1.00 79.94 108 GLY A N 1
ATOM 857 C CA . GLY A 1 108 ? -13.821 -7.646 11.661 1.00 79.94 108 GLY A CA 1
ATOM 858 C C . GLY A 1 108 ? -14.403 -7.912 10.269 1.00 79.94 108 GLY A C 1
ATOM 859 O O . GLY A 1 108 ? -15.571 -7.606 10.057 1.00 79.94 108 GLY A O 1
ATOM 860 N N . GLY A 1 109 ? -13.606 -8.385 9.307 1.00 84.88 109 GLY A N 1
ATOM 861 C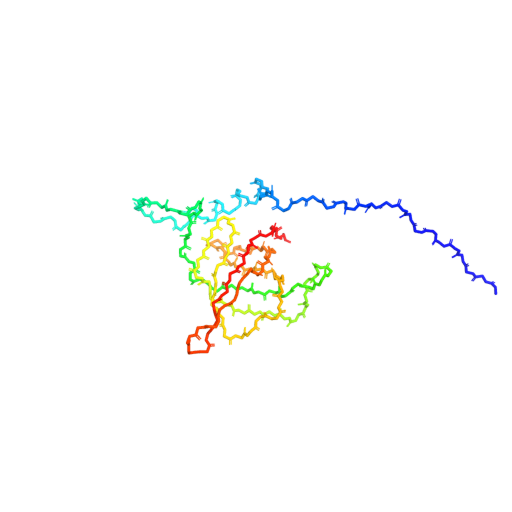 CA . GLY A 1 109 ? -14.050 -8.655 7.932 1.00 84.88 109 GLY A CA 1
ATOM 862 C C . GLY A 1 109 ? -14.147 -7.422 7.027 1.00 84.88 109 GLY A C 1
ATOM 863 O O . GLY A 1 109 ? -14.469 -7.515 5.843 1.00 84.88 109 GLY A O 1
ATOM 864 N N . ASN A 1 110 ? -13.863 -6.236 7.570 1.00 88.44 110 ASN A N 1
ATOM 865 C CA . ASN A 1 110 ? -13.871 -4.995 6.805 1.00 88.44 110 ASN A CA 1
ATOM 866 C C . ASN A 1 110 ? -12.561 -4.832 6.043 1.00 88.44 110 ASN A C 1
ATOM 868 O O . ASN A 1 110 ? -11.486 -5.065 6.596 1.00 88.44 110 ASN A O 1
ATOM 872 N N . TRP A 1 111 ? -12.650 -4.337 4.814 1.00 91.62 111 TRP A N 1
ATOM 873 C CA . TRP A 1 111 ? -11.484 -3.988 4.013 1.00 91.62 111 TRP A CA 1
ATOM 874 C C . TRP A 1 111 ? -11.080 -2.544 4.257 1.00 91.62 111 TRP A C 1
ATOM 876 O O . TRP A 1 111 ? -11.913 -1.640 4.199 1.00 91.62 111 TRP A O 1
ATOM 886 N N . VAL A 1 112 ? -9.788 -2.324 4.466 1.00 93.19 112 VAL A N 1
ATOM 887 C CA . VAL A 1 112 ? -9.196 -0.985 4.438 1.00 93.19 112 VAL A CA 1
ATOM 888 C C . VAL A 1 112 ? -8.374 -0.830 3.175 1.00 93.19 112 VAL A C 1
ATOM 890 O O . VAL A 1 112 ? -7.718 -1.777 2.738 1.00 93.19 112 VAL A O 1
ATOM 893 N N . ARG A 1 113 ? -8.438 0.361 2.574 1.00 95.94 113 ARG A N 1
ATOM 894 C CA . ARG A 1 113 ? -7.750 0.672 1.322 1.00 95.94 113 ARG A CA 1
ATOM 895 C C . ARG A 1 113 ? -6.949 1.953 1.447 1.00 95.94 113 ARG A C 1
ATOM 897 O O . ARG A 1 113 ? -7.437 2.944 1.990 1.00 95.94 113 ARG A O 1
ATOM 904 N N . PHE A 1 114 ? -5.738 1.942 0.905 1.00 96.56 114 PHE A N 1
ATOM 905 C CA . PHE A 1 114 ? -4.876 3.115 0.867 1.00 96.56 114 PHE A CA 1
ATOM 906 C C . PHE A 1 114 ? -4.198 3.241 -0.487 1.00 96.56 114 PHE A C 1
ATOM 908 O O . PHE A 1 114 ? -3.659 2.267 -1.004 1.00 96.56 114 PHE A O 1
ATOM 915 N N . LEU A 1 115 ? -4.153 4.454 -1.024 1.00 97.06 115 LEU A N 1
ATOM 916 C CA . LEU A 1 115 ? -3.209 4.790 -2.077 1.00 97.06 115 LEU A CA 1
ATOM 917 C C . LEU A 1 115 ? -1.803 4.833 -1.471 1.00 97.06 115 LEU A C 1
ATOM 919 O O . LEU A 1 115 ? -1.583 5.505 -0.456 1.00 97.06 115 LEU A O 1
ATOM 923 N N . ILE A 1 116 ? -0.854 4.142 -2.096 1.00 97.62 116 ILE A N 1
ATOM 924 C CA . ILE A 1 116 ? 0.556 4.143 -1.713 1.00 97.62 116 ILE A CA 1
ATOM 925 C C . ILE A 1 116 ? 1.456 4.574 -2.863 1.00 97.62 116 ILE A C 1
ATOM 927 O O . ILE A 1 116 ? 1.169 4.314 -4.028 1.00 97.62 116 ILE A O 1
ATOM 931 N N . ASP A 1 117 ? 2.575 5.195 -2.506 1.00 97.31 117 ASP A N 1
ATOM 932 C CA . ASP A 1 117 ? 3.704 5.496 -3.393 1.00 97.31 117 ASP A CA 1
ATOM 933 C C . ASP A 1 117 ? 4.827 4.515 -3.053 1.00 97.31 117 ASP A C 1
ATOM 935 O O . ASP A 1 117 ? 5.330 4.523 -1.924 1.00 97.31 117 ASP A O 1
ATOM 939 N N . LEU A 1 118 ? 5.182 3.635 -3.991 1.00 97.06 118 LEU A N 1
ATOM 940 C CA . LEU A 1 118 ? 6.296 2.703 -3.852 1.00 97.06 118 LEU A CA 1
ATOM 941 C C . LEU A 1 118 ? 7.603 3.495 -3.879 1.00 97.06 118 LEU A C 1
ATOM 943 O O . LEU A 1 118 ? 7.928 4.176 -4.847 1.00 97.06 118 LEU A O 1
ATOM 947 N N . THR A 1 119 ? 8.356 3.408 -2.787 1.00 95.69 119 THR A N 1
ATOM 948 C CA . THR A 1 119 ? 9.556 4.233 -2.565 1.00 95.69 119 THR A CA 1
ATOM 949 C C . THR A 1 119 ? 10.850 3.470 -2.793 1.00 95.69 119 THR A C 1
ATOM 951 O O . THR A 1 119 ? 11.878 4.073 -3.087 1.00 95.69 119 THR A O 1
ATOM 954 N N . TRP A 1 120 ? 10.816 2.146 -2.658 1.00 94.88 120 TRP A N 1
ATOM 955 C CA . TRP A 1 120 ? 11.957 1.287 -2.926 1.00 94.88 120 TRP A CA 1
ATOM 956 C C . TRP A 1 120 ? 11.497 -0.129 -3.268 1.00 94.88 120 TRP A C 1
ATOM 958 O O . TRP A 1 120 ? 10.437 -0.600 -2.842 1.00 94.88 120 TRP A O 1
ATOM 968 N N . CYS A 1 121 ? 12.336 -0.812 -4.034 1.00 95.12 121 CYS A N 1
ATOM 969 C CA . CYS A 1 121 ? 12.189 -2.209 -4.394 1.00 95.12 121 CYS A CA 1
ATOM 970 C C . CYS A 1 121 ? 13.577 -2.841 -4.407 1.00 95.12 121 CYS A C 1
ATOM 972 O O . C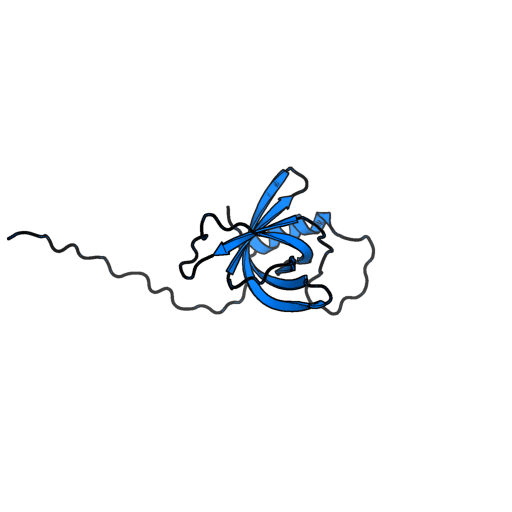YS A 1 121 ? 14.529 -2.264 -4.936 1.00 95.12 121 CYS A O 1
ATOM 974 N N . ARG A 1 122 ? 13.695 -4.018 -3.804 1.00 93.94 122 ARG A N 1
ATOM 975 C CA . ARG A 1 122 ? 14.927 -4.788 -3.743 1.00 93.94 122 ARG A CA 1
ATOM 976 C C . ARG A 1 122 ? 14.632 -6.217 -4.155 1.00 93.94 122 ARG A C 1
ATOM 978 O O . ARG A 1 122 ? 13.833 -6.888 -3.517 1.00 93.94 122 ARG A O 1
ATOM 985 N N . PHE A 1 123 ? 15.339 -6.704 -5.164 1.00 91.50 123 PHE A N 1
ATOM 986 C CA . PHE A 1 123 ? 15.383 -8.134 -5.437 1.00 91.50 123 PHE A CA 1
ATOM 987 C C . PHE A 1 123 ? 16.159 -8.844 -4.320 1.00 91.50 123 PHE A C 1
ATOM 989 O O . PHE A 1 123 ? 17.275 -8.444 -3.965 1.00 91.50 123 PHE A O 1
ATOM 996 N N . THR A 1 124 ? 15.553 -9.865 -3.732 1.00 86.50 124 THR A N 1
ATOM 997 C CA . THR A 1 124 ? 16.195 -10.755 -2.767 1.00 86.50 124 THR A CA 1
ATOM 998 C C . THR A 1 124 ? 16.683 -12.012 -3.481 1.00 86.50 124 THR A C 1
ATOM 1000 O O . THR A 1 124 ? 16.488 -12.192 -4.680 1.00 86.50 124 THR A O 1
ATOM 1003 N N . ARG A 1 125 ? 17.357 -12.905 -2.755 1.00 76.62 125 ARG A N 1
ATOM 1004 C CA . ARG A 1 125 ? 17.671 -14.231 -3.298 1.00 76.62 125 ARG A CA 1
ATOM 1005 C C . ARG A 1 125 ? 16.370 -15.024 -3.503 1.00 76.62 125 ARG A C 1
ATOM 1007 O O . ARG A 1 125 ? 15.328 -14.653 -2.962 1.00 76.62 125 ARG A O 1
ATOM 1014 N N . ASP A 1 126 ? 16.444 -16.068 -4.325 1.00 83.06 126 ASP A N 1
ATOM 1015 C CA . ASP A 1 126 ? 15.369 -17.052 -4.531 1.00 83.06 126 ASP A CA 1
ATOM 1016 C C . ASP A 1 126 ? 14.107 -16.540 -5.252 1.00 83.06 126 ASP A C 1
ATOM 1018 O O . ASP A 1 126 ? 13.020 -17.084 -5.082 1.00 83.06 126 ASP A O 1
ATOM 1022 N N . GLY A 1 127 ? 14.239 -15.508 -6.094 1.00 87.69 127 GLY A N 1
ATOM 1023 C CA . GLY A 1 127 ? 13.149 -15.063 -6.976 1.00 87.69 127 GLY A CA 1
ATOM 1024 C C . GLY A 1 127 ? 12.111 -14.156 -6.310 1.00 87.69 127 GLY A C 1
ATOM 1025 O O . GLY A 1 127 ? 11.055 -13.903 -6.885 1.00 87.69 127 GLY A O 1
ATOM 1026 N N . TRP A 1 128 ? 12.410 -13.655 -5.113 1.00 92.62 128 TRP A N 1
ATOM 1027 C CA . TRP A 1 128 ? 11.547 -12.738 -4.380 1.00 92.62 128 TRP A CA 1
ATOM 1028 C C . TRP A 1 128 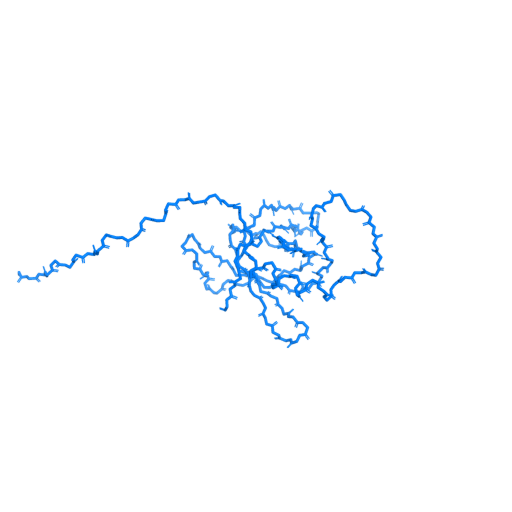? 12.018 -11.293 -4.498 1.00 92.62 128 TRP A C 1
ATOM 1030 O O . TRP A 1 128 ? 13.192 -10.989 -4.703 1.00 92.62 128 TRP A O 1
ATOM 1040 N N . TYR A 1 129 ? 11.074 -10.388 -4.320 1.00 96.00 129 TYR A N 1
ATOM 1041 C CA . TYR A 1 129 ? 11.289 -8.966 -4.183 1.00 96.00 129 TYR A CA 1
ATOM 1042 C C . TYR A 1 129 ? 10.753 -8.529 -2.831 1.00 96.00 129 TYR A C 1
ATOM 1044 O O . TYR A 1 129 ? 9.711 -8.990 -2.363 1.00 96.00 129 TYR A O 1
ATOM 1052 N N . GLU A 1 130 ? 11.462 -7.595 -2.225 1.00 95.94 130 GLU A N 1
ATOM 1053 C CA . GLU A 1 130 ? 11.024 -6.850 -1.063 1.00 95.94 130 GLU A CA 1
ATOM 1054 C C . GLU A 1 130 ? 10.773 -5.409 -1.505 1.00 95.94 130 GLU A C 1
ATOM 1056 O O . GLU A 1 130 ? 11.652 -4.761 -2.080 1.00 95.94 130 GLU A O 1
ATOM 1061 N N . SER A 1 131 ? 9.576 -4.899 -1.245 1.00 97.38 131 SER A N 1
ATOM 1062 C CA . SER A 1 131 ? 9.196 -3.530 -1.582 1.00 97.38 131 SER A CA 1
ATOM 1063 C C . SER A 1 131 ? 8.616 -2.814 -0.378 1.00 97.38 131 SER A C 1
ATOM 1065 O O . SER A 1 131 ? 8.091 -3.429 0.554 1.00 97.38 131 SER A O 1
ATOM 1067 N N . GLY A 1 132 ? 8.697 -1.487 -0.415 1.00 96.75 132 GLY A N 1
ATOM 1068 C CA . GLY A 1 132 ? 8.058 -0.640 0.576 1.00 96.75 132 GLY A CA 1
ATOM 1069 C C . GLY A 1 132 ? 7.506 0.637 -0.030 1.00 96.75 132 GLY A C 1
ATOM 1070 O O . GLY A 1 132 ? 8.136 1.279 -0.877 1.00 96.75 132 GLY A O 1
ATOM 1071 N N . GLY A 1 133 ? 6.326 1.018 0.441 1.00 96.44 133 GLY A N 1
ATOM 1072 C CA . GLY A 1 133 ? 5.6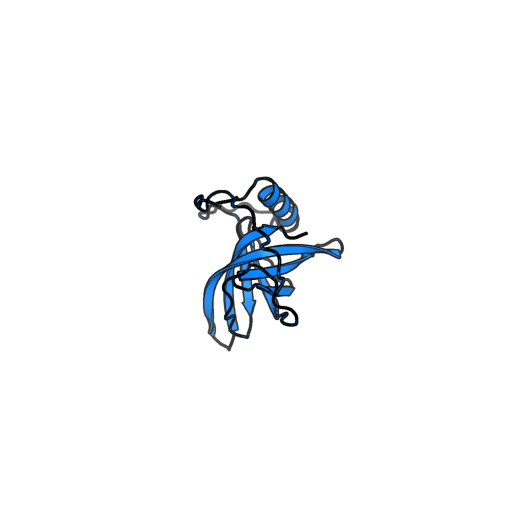52 2.240 0.031 1.00 96.44 133 GLY A CA 1
ATOM 1073 C C . GLY A 1 133 ? 5.184 3.069 1.215 1.00 96.44 133 GLY A C 1
ATOM 1074 O O . GLY A 1 133 ? 4.987 2.544 2.316 1.00 96.44 133 GLY A O 1
ATOM 1075 N N . ARG A 1 134 ? 5.010 4.371 0.979 1.00 96.88 134 ARG A N 1
ATOM 1076 C CA . ARG A 1 134 ? 4.365 5.274 1.939 1.00 96.88 134 ARG A CA 1
ATOM 1077 C C . ARG A 1 134 ? 2.870 5.347 1.672 1.00 96.88 134 ARG A C 1
ATOM 1079 O O . ARG A 1 134 ? 2.465 5.382 0.511 1.00 96.88 134 ARG A O 1
ATOM 1086 N N . PHE A 1 135 ? 2.072 5.428 2.729 1.00 95.94 135 PHE A N 1
ATOM 1087 C CA . PHE A 1 135 ? 0.661 5.773 2.605 1.00 95.94 135 PHE A CA 1
ATOM 1088 C C . PHE A 1 135 ? 0.526 7.227 2.149 1.00 95.94 135 PHE A C 1
ATOM 1090 O O . PHE A 1 135 ? 1.212 8.112 2.664 1.00 95.94 135 PHE A O 1
ATOM 1097 N N . LEU A 1 136 ? -0.335 7.455 1.159 1.00 94.00 136 LEU A N 1
ATOM 1098 C CA . LEU A 1 136 ? -0.680 8.783 0.658 1.00 94.00 136 LEU A CA 1
ATOM 1099 C C . LEU A 1 136 ? -2.071 9.204 1.121 1.00 94.00 136 LEU A C 1
ATOM 1101 O O . LEU A 1 136 ? -2.242 10.319 1.600 1.00 94.00 136 LEU A O 1
ATOM 1105 N N . GLN A 1 137 ? -3.056 8.319 0.965 1.00 93.19 137 GLN A N 1
ATOM 1106 C CA . GLN A 1 137 ? -4.462 8.648 1.180 1.00 93.19 137 GLN A CA 1
ATOM 1107 C C . GLN A 1 137 ? -5.271 7.388 1.495 1.00 93.19 137 GLN A C 1
ATOM 1109 O O . GLN A 1 137 ? -5.043 6.343 0.886 1.00 93.19 137 GLN A O 1
ATOM 1114 N N . ALA A 1 138 ? -6.235 7.486 2.413 1.00 93.00 138 ALA A N 1
ATOM 1115 C CA . ALA A 1 138 ? -7.242 6.446 2.620 1.00 93.00 138 ALA A CA 1
ATOM 1116 C C . ALA A 1 138 ? -8.319 6.509 1.524 1.00 93.00 138 ALA A C 1
ATOM 1118 O O . ALA A 1 138 ? -8.845 7.583 1.234 1.00 93.00 138 ALA A O 1
ATOM 1119 N N . ILE A 1 139 ? -8.661 5.358 0.948 1.00 89.38 139 ILE A N 1
ATOM 1120 C CA . ILE A 1 139 ? -9.685 5.225 -0.096 1.00 89.38 139 ILE A CA 1
ATOM 1121 C C . ILE A 1 139 ? -10.929 4.581 0.527 1.00 89.38 139 ILE A C 1
ATOM 1123 O O . ILE A 1 139 ? -10.811 3.588 1.250 1.00 89.38 139 ILE A O 1
ATOM 1127 N N . SER A 1 140 ? -12.098 5.178 0.289 1.00 80.31 140 SER A N 1
ATOM 1128 C CA . SER A 1 140 ? -13.411 4.668 0.715 1.00 80.31 140 SER A CA 1
ATOM 1129 C C . SER A 1 140 ? -13.993 3.712 -0.314 1.00 80.31 140 SER A C 1
ATOM 1131 O O . SER A 1 140 ? -14.019 4.124 -1.493 1.00 80.31 140 SER A O 1
#

Foldseek 3Di:
DDDDDDDDDDDDDPDDDDDDDDDPVLLVVQVVQCVVFDDPDDDDDPDPWDKGAAQFKKKKFAADPVRHTDPPDIAIWTWGIDTSWWTKTKDQDDDPGQWIWIWDAGPVRDIWIFIWGWDDWDDDPPRMIITMTTTDDTDD

pLDDT: mean 78.26, std 21.38, range [31.36, 97.88]

Radius of gyration: 18.95 Å; chains: 1; bounding box: 41×46×67 Å

Sequence (140 aa):
MSTVLNQVPDSLAVVGEPWSSVDETTRSRIAGFLTNFRPRTTSVERRSDQRYPFPHLVHLTPVGEDNTPIEGEMIVVVGRHISERGLGFYHTKPLPYRRMIVAFETSGGNWVRFLIDLTWCRFTRDGWYESGGRFLQAIS